Protein AF-A0A7S3YBA0-F1 (afdb_monomer_lite)

Sequence (127 aa):
MADADKKENKLQSPAKEDRCTKTHVMICIDASEHSTRVVEWTAKHLRADKVTMVHVYNYQMVHPSLTDVDRARREHAIQVGKDLLNQLSHKASVAGMKVDELKLLAPDEGAAKVPIFFMLSVSQARI

Foldseek 3Di:
DDDDDPPDPPPPDPPPPPPPPAAEEEAEADLDPVRLVVLLCCLVPPPHQKYKYKYKAQDADPDQDCDVVNVVVVVVVVVSLVVVLVVSCVSNVVSQKAWDDWDWPDDPPNCSRDIIMTMTMIGHPDD

Secondary structure (DSSP, 8-state):
-----------PPP---------EEEEEE-SSHHHHHHHHHHHHH---SEEEEEEEE-----SSS--HHHHHHHHHHHHHHHHHHHHHHHHHHHTTEEEEEEEEEPPPTT-TTSPEEEEEEEEE---

Structure (mmCIF, N/CA/C/O backbone):
data_AF-A0A7S3YBA0-F1
#
_entry.id   AF-A0A7S3YBA0-F1
#
loop_
_atom_site.group_PDB
_atom_site.id
_atom_site.type_symbol
_atom_site.label_atom_id
_atom_site.label_alt_id
_atom_site.label_comp_id
_atom_site.label_asym_id
_atom_site.label_entity_id
_atom_site.label_seq_id
_atom_site.pdbx_PDB_ins_code
_atom_site.Cartn_x
_atom_site.Cartn_y
_atom_site.Cartn_z
_atom_site.occupancy
_atom_site.B_iso_or_equiv
_atom_site.auth_seq_id
_atom_site.auth_comp_id
_atom_site.auth_asym_id
_atom_site.auth_atom_id
_atom_site.pdbx_PDB_model_num
ATOM 1 N N . MET A 1 1 ? -67.120 -24.925 32.783 1.00 39.50 1 MET A N 1
ATOM 2 C CA . MET A 1 1 ? -66.537 -25.793 31.740 1.00 39.50 1 MET A CA 1
ATOM 3 C C . MET A 1 1 ? -66.038 -24.900 30.620 1.00 39.50 1 MET A C 1
ATOM 5 O O . MET A 1 1 ? -66.830 -24.084 30.172 1.00 39.50 1 MET A O 1
ATOM 9 N N . ALA A 1 2 ? -64.761 -25.081 30.260 1.00 44.03 2 ALA A N 1
ATOM 10 C CA . ALA A 1 2 ? -63.997 -24.556 29.120 1.00 44.03 2 ALA A CA 1
ATOM 11 C C . ALA A 1 2 ? -63.959 -23.022 28.947 1.00 44.03 2 ALA A C 1
ATOM 13 O O . ALA A 1 2 ? -64.965 -22.401 28.633 1.00 44.03 2 ALA A O 1
ATOM 14 N N . ASP A 1 3 ? -62.885 -22.324 29.302 1.00 40.94 3 ASP A N 1
ATOM 15 C CA . ASP A 1 3 ? -61.481 -22.368 28.839 1.00 40.94 3 ASP A CA 1
ATOM 16 C C . ASP A 1 3 ? -61.175 -21.254 27.840 1.00 40.94 3 ASP A C 1
ATOM 18 O O . ASP A 1 3 ? -61.929 -20.953 26.918 1.00 40.94 3 ASP A O 1
ATOM 22 N N . ALA A 1 4 ? -60.048 -20.615 28.130 1.00 49.00 4 ALA A N 1
ATOM 23 C CA . ALA A 1 4 ? -59.435 -19.522 27.412 1.00 49.00 4 ALA A CA 1
ATOM 24 C C . ALA A 1 4 ? -59.169 -19.869 25.944 1.00 49.00 4 ALA A C 1
ATOM 26 O O . ALA A 1 4 ? -58.821 -20.999 25.635 1.00 49.00 4 ALA A O 1
ATOM 27 N N . ASP A 1 5 ? -59.155 -18.856 25.073 1.00 49.75 5 ASP A N 1
ATOM 28 C CA . ASP A 1 5 ? -57.966 -18.722 24.233 1.00 49.75 5 ASP A CA 1
ATOM 29 C C . ASP A 1 5 ? -57.743 -17.292 23.738 1.00 49.75 5 ASP A C 1
ATOM 31 O O . ASP A 1 5 ? -58.278 -16.799 22.742 1.00 49.75 5 ASP A O 1
ATOM 35 N N . LYS A 1 6 ? -56.890 -16.621 24.505 1.00 51.12 6 LYS A N 1
ATOM 36 C CA . LYS A 1 6 ? -56.244 -15.356 24.201 1.00 51.12 6 LYS A CA 1
ATOM 37 C C . LYS A 1 6 ? -55.187 -15.663 23.134 1.00 51.12 6 LYS A C 1
ATOM 39 O O . LYS A 1 6 ? -54.058 -16.002 23.470 1.00 51.12 6 LYS A O 1
ATOM 44 N N . LYS A 1 7 ? -55.541 -15.593 21.846 1.00 52.38 7 LYS A N 1
ATOM 45 C CA . LYS A 1 7 ? -54.553 -15.731 20.763 1.00 52.38 7 LYS A CA 1
ATOM 46 C C . LYS A 1 7 ? -53.638 -14.509 20.746 1.00 52.38 7 LYS A C 1
ATOM 48 O O . LYS A 1 7 ? -53.921 -13.500 20.107 1.00 52.38 7 LYS A O 1
ATOM 53 N N . GLU A 1 8 ? -52.539 -14.611 21.489 1.00 47.97 8 GLU A N 1
ATOM 54 C CA . GLU A 1 8 ? -51.373 -13.751 21.350 1.00 47.97 8 GLU A CA 1
ATOM 55 C C . GLU A 1 8 ? -50.893 -13.814 1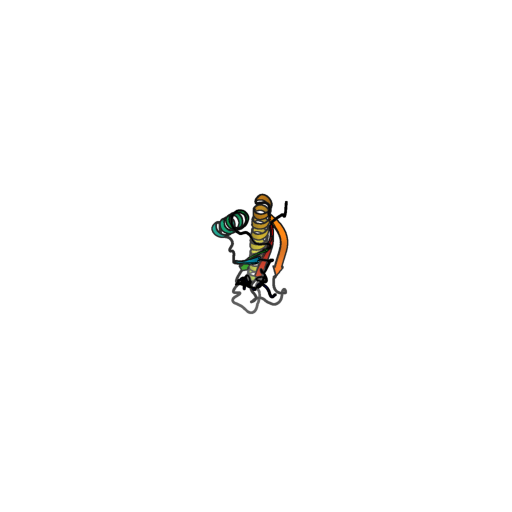9.899 1.00 47.97 8 GLU A C 1
ATOM 57 O O . GLU A 1 8 ? -50.386 -14.835 19.431 1.00 47.97 8 GLU A O 1
ATOM 62 N N . ASN A 1 9 ? -51.048 -12.707 19.178 1.00 44.91 9 ASN A N 1
ATOM 63 C CA . ASN A 1 9 ? -50.386 -12.507 17.902 1.00 44.91 9 ASN A CA 1
ATOM 64 C C . ASN A 1 9 ? -48.893 -12.292 18.189 1.00 44.91 9 ASN A C 1
ATOM 66 O O . ASN A 1 9 ? -48.422 -11.162 18.327 1.00 44.91 9 ASN A O 1
ATOM 70 N N . LYS A 1 10 ? -48.153 -13.391 18.369 1.00 49.16 10 LYS A N 1
ATOM 71 C CA . LYS A 1 10 ? -46.692 -13.369 18.386 1.00 49.16 10 LYS A CA 1
ATOM 72 C C . LYS A 1 10 ? -46.242 -13.038 16.972 1.00 49.16 10 LYS A C 1
ATOM 74 O O . LYS A 1 10 ? -46.079 -13.931 16.146 1.00 49.16 10 LYS A O 1
ATOM 79 N N . LEU A 1 11 ? -46.057 -11.743 16.712 1.00 46.59 11 LEU A N 1
ATOM 80 C CA . LEU A 1 11 ? -45.236 -11.266 15.610 1.00 46.59 11 LEU A CA 1
ATOM 81 C C . LEU A 1 11 ? -43.871 -11.941 15.785 1.00 46.59 11 LEU A C 1
ATOM 83 O O . LEU A 1 11 ? -43.084 -11.575 16.660 1.00 46.59 11 LEU A O 1
ATOM 87 N N . GLN A 1 12 ? -43.653 -13.012 15.025 1.00 47.88 12 GLN A N 1
ATOM 88 C CA . GLN A 1 12 ? -42.372 -13.688 14.948 1.00 47.88 12 GLN A CA 1
ATOM 89 C C . GLN A 1 12 ? -41.346 -12.630 14.557 1.00 47.88 12 GLN A C 1
ATOM 91 O O . GLN A 1 12 ? -41.473 -11.977 13.521 1.00 47.88 12 GLN A O 1
ATOM 96 N N . SER A 1 13 ? -40.370 -12.414 15.437 1.00 54.09 13 SER A N 1
ATOM 97 C CA . SER A 1 13 ? -39.215 -11.572 15.155 1.00 54.09 13 SER A CA 1
ATOM 98 C C . SER A 1 13 ? -38.611 -12.017 13.821 1.00 54.09 13 SER A C 1
ATOM 100 O O . SER A 1 13 ? -38.545 -13.230 13.585 1.00 54.09 13 SER A O 1
ATOM 102 N N . PRO A 1 14 ? -38.199 -11.088 12.940 1.00 44.94 14 PRO A N 1
ATOM 103 C CA . PRO A 1 14 ? -37.629 -11.477 11.665 1.00 44.94 14 PRO A CA 1
ATOM 104 C C . PRO A 1 14 ? -36.432 -12.388 11.930 1.00 44.94 14 PRO A C 1
ATOM 106 O O . PRO A 1 14 ? -35.692 -12.198 12.902 1.00 44.94 14 PRO A O 1
ATOM 109 N N . ALA A 1 15 ? -36.328 -13.424 11.096 1.00 53.69 15 ALA A N 1
ATOM 110 C CA . ALA A 1 15 ? -35.263 -14.410 11.099 1.00 53.69 15 ALA A CA 1
ATOM 111 C C . ALA A 1 15 ? -33.922 -13.742 11.412 1.00 53.69 15 ALA A C 1
ATOM 113 O O . ALA A 1 15 ? -33.642 -12.665 10.886 1.00 53.69 15 ALA A O 1
ATOM 114 N N . LYS A 1 16 ? -33.125 -14.375 12.286 1.00 55.88 16 LYS A N 1
ATOM 115 C CA . LYS A 1 16 ? -31.745 -13.973 12.566 1.00 55.88 16 LYS A CA 1
ATOM 116 C C . LYS A 1 16 ? -31.087 -13.656 11.227 1.00 55.88 16 LYS A C 1
ATOM 118 O O . LYS A 1 16 ? -30.846 -14.570 10.446 1.00 55.88 16 LYS A O 1
ATOM 123 N N . GLU A 1 17 ? -30.859 -12.373 10.957 1.00 50.06 17 GLU A N 1
ATOM 124 C CA . GLU A 1 17 ? -29.952 -11.972 9.898 1.00 50.06 17 GLU A CA 1
ATOM 125 C C . GLU A 1 17 ? -28.664 -12.728 10.195 1.00 50.06 17 GLU A C 1
ATOM 127 O O . GLU A 1 17 ? -28.089 -12.563 11.279 1.00 50.06 17 GLU A O 1
ATOM 132 N N . ASP A 1 18 ? -28.245 -13.592 9.275 1.00 48.41 18 ASP A N 1
ATOM 133 C CA . ASP A 1 18 ? -26.873 -14.066 9.231 1.00 48.41 18 ASP A CA 1
ATOM 134 C C . ASP A 1 18 ? -26.016 -12.818 9.031 1.00 48.41 18 ASP A C 1
ATOM 136 O O . ASP A 1 18 ? -25.688 -12.415 7.915 1.00 48.41 18 ASP A O 1
ATOM 140 N N . ARG A 1 19 ? -25.725 -12.121 10.137 1.00 57.38 19 ARG A N 1
ATOM 141 C CA . ARG A 1 19 ? -24.807 -10.997 10.142 1.00 57.38 19 ARG A CA 1
ATOM 142 C C . ARG A 1 19 ? -23.521 -11.571 9.599 1.00 57.38 19 ARG A C 1
ATOM 144 O O . ARG A 1 19 ? -22.903 -12.422 10.238 1.00 57.38 19 ARG A O 1
ATOM 151 N N . CYS A 1 20 ? -23.120 -11.101 8.426 1.00 54.38 20 CYS A N 1
ATOM 152 C CA . CYS A 1 20 ? -21.758 -11.250 7.965 1.00 54.38 20 CYS A CA 1
ATOM 153 C C . CYS A 1 20 ? -20.873 -10.590 9.034 1.00 54.38 20 CYS A C 1
ATOM 155 O O . CYS A 1 20 ? -20.708 -9.376 9.073 1.00 54.38 20 CYS A O 1
ATOM 157 N N . THR A 1 21 ? -20.408 -11.385 10.000 1.00 60.53 21 THR A N 1
ATOM 158 C CA . THR A 1 21 ? -19.700 -10.910 11.201 1.00 60.53 21 THR A CA 1
ATOM 159 C C . THR A 1 21 ? -18.251 -10.549 10.908 1.00 60.53 21 THR A C 1
ATOM 161 O O . THR A 1 21 ? -17.542 -10.138 11.819 1.00 60.53 21 THR A O 1
ATOM 164 N N . LYS A 1 22 ? -17.807 -10.725 9.659 1.00 68.62 22 LYS A N 1
ATOM 165 C CA . LYS A 1 22 ? -16.453 -10.429 9.210 1.00 68.62 22 LYS A CA 1
ATOM 166 C C . LYS A 1 22 ? -16.507 -9.474 8.031 1.00 68.62 22 LYS A C 1
ATOM 168 O O . LYS A 1 22 ? -16.798 -9.888 6.912 1.00 68.62 22 LYS A O 1
ATOM 173 N N . THR A 1 23 ? -16.219 -8.203 8.285 1.00 79.00 23 THR A N 1
ATOM 174 C CA . THR A 1 23 ? -16.140 -7.191 7.226 1.00 79.00 23 THR A CA 1
ATOM 175 C C . THR A 1 23 ? -14.697 -7.068 6.755 1.00 79.00 23 THR A C 1
ATOM 177 O O . THR A 1 23 ? -13.818 -6.679 7.526 1.00 79.00 23 THR A O 1
ATOM 180 N N . HIS A 1 24 ? -14.451 -7.396 5.486 1.00 82.94 24 HIS A N 1
ATOM 181 C CA . HIS A 1 24 ? -13.156 -7.207 4.831 1.00 82.94 24 HIS A CA 1
ATOM 182 C C . HIS A 1 24 ? -13.274 -6.089 3.796 1.00 82.94 24 HIS A C 1
ATOM 184 O O . HIS A 1 24 ? -14.090 -6.174 2.882 1.00 82.94 24 HIS A O 1
ATOM 190 N N . VAL A 1 25 ? -12.470 -5.037 3.947 1.00 82.62 25 VAL A N 1
ATOM 191 C CA . VAL A 1 25 ? -12.439 -3.892 3.029 1.00 82.62 25 VAL A CA 1
ATOM 192 C C . VAL A 1 25 ? -11.145 -3.877 2.226 1.00 82.62 25 VAL A C 1
ATOM 194 O O . VAL A 1 25 ? -10.064 -4.079 2.776 1.00 82.62 25 VAL A O 1
ATOM 197 N N . MET A 1 26 ? -11.253 -3.621 0.923 1.00 84.75 26 MET A N 1
ATOM 198 C CA . MET A 1 26 ? -10.109 -3.401 0.040 1.00 84.75 26 MET A CA 1
ATOM 199 C C . MET A 1 26 ? -10.024 -1.927 -0.352 1.00 84.75 26 MET A C 1
ATOM 201 O O . MET A 1 26 ? -11.028 -1.335 -0.740 1.00 84.75 26 MET A O 1
ATOM 205 N N . ILE A 1 27 ? -8.830 -1.345 -0.255 1.00 83.12 27 ILE A N 1
ATOM 206 C CA . ILE A 1 27 ? -8.569 0.058 -0.589 1.00 83.12 27 ILE A CA 1
ATOM 207 C C . ILE A 1 27 ? -7.429 0.111 -1.600 1.00 83.12 27 ILE A C 1
ATOM 209 O O . ILE A 1 27 ? -6.315 -0.323 -1.313 1.00 83.12 27 ILE A O 1
ATOM 213 N N . CYS A 1 28 ? -7.697 0.661 -2.779 1.00 83.25 28 CYS A N 1
ATOM 214 C CA . CYS A 1 28 ? -6.647 0.962 -3.741 1.00 83.25 28 CYS A CA 1
ATOM 215 C C . CYS A 1 28 ? -5.938 2.252 -3.322 1.00 83.25 28 CYS A C 1
ATOM 217 O O . CYS A 1 28 ? -6.591 3.262 -3.069 1.00 83.25 28 CYS A O 1
ATOM 219 N N . ILE A 1 29 ? -4.614 2.205 -3.247 1.00 79.75 29 ILE A N 1
ATOM 220 C CA . ILE A 1 29 ? -3.766 3.304 -2.786 1.00 79.75 29 ILE A CA 1
ATOM 221 C C . ILE A 1 29 ? -2.679 3.609 -3.817 1.00 79.75 29 ILE A C 1
ATOM 223 O O . ILE A 1 29 ? -2.277 2.759 -4.613 1.00 79.75 29 ILE A O 1
ATOM 227 N N . ASP A 1 30 ? -2.187 4.836 -3.786 1.00 78.19 30 ASP A N 1
ATOM 228 C CA . ASP A 1 30 ? -1.039 5.323 -4.541 1.00 78.19 30 ASP A CA 1
ATOM 229 C C . ASP A 1 30 ? 0.042 5.887 -3.607 1.00 78.19 30 ASP A C 1
ATOM 231 O O . ASP A 1 30 ? -0.140 5.966 -2.392 1.00 78.19 30 ASP A O 1
ATOM 235 N N . ALA A 1 31 ? 1.187 6.277 -4.168 1.00 69.75 31 ALA A N 1
ATOM 236 C CA . ALA A 1 31 ? 2.285 6.891 -3.421 1.00 69.75 31 ALA A CA 1
ATOM 237 C C . ALA A 1 31 ? 2.038 8.384 -3.110 1.00 69.75 31 ALA A C 1
ATOM 239 O O . ALA A 1 31 ? 2.969 9.187 -3.147 1.00 69.75 31 ALA A O 1
ATOM 240 N N . SER A 1 32 ? 0.788 8.783 -2.853 1.00 73.94 32 SER A N 1
ATOM 241 C CA . SER A 1 32 ? 0.428 10.164 -2.525 1.00 73.94 32 SER A CA 1
ATOM 242 C C . SER A 1 32 ? 0.164 10.355 -1.031 1.00 73.94 32 SER A C 1
ATOM 244 O O . SER A 1 32 ? -0.217 9.433 -0.304 1.00 73.94 32 SER A O 1
ATOM 246 N N . GLU A 1 33 ? 0.290 11.599 -0.566 1.00 74.31 33 GLU A N 1
ATOM 247 C CA . GLU A 1 33 ? -0.077 11.974 0.804 1.00 74.31 33 GLU A CA 1
ATOM 248 C C . GLU A 1 33 ? -1.568 11.702 1.099 1.00 74.31 33 GLU A C 1
ATOM 250 O O . GLU A 1 33 ? -1.948 11.423 2.240 1.00 74.31 33 GLU A O 1
ATOM 255 N N . HIS A 1 34 ? -2.424 11.726 0.070 1.00 78.94 34 HIS A N 1
ATOM 256 C CA . HIS A 1 34 ? -3.849 11.429 0.202 1.00 78.94 34 HIS A CA 1
ATOM 257 C C . HIS A 1 34 ? -4.089 9.978 0.622 1.00 78.94 34 HIS A C 1
ATOM 259 O O . HIS A 1 34 ? -4.881 9.735 1.533 1.00 78.94 34 HIS A O 1
ATOM 265 N N . SER A 1 35 ? -3.359 9.029 0.032 1.00 77.56 35 SER A N 1
ATOM 266 C CA . SER A 1 35 ? -3.448 7.610 0.391 1.00 77.56 35 SER A CA 1
ATOM 267 C C . SER A 1 35 ? -3.046 7.358 1.846 1.00 77.56 35 SER A C 1
ATOM 269 O O . SER A 1 35 ? -3.716 6.604 2.553 1.00 77.56 35 SER A O 1
ATOM 271 N N . THR A 1 36 ? -2.037 8.071 2.354 1.00 73.25 36 THR A N 1
ATOM 272 C CA . THR A 1 36 ? -1.655 8.017 3.776 1.00 73.25 36 THR A CA 1
ATOM 273 C C . THR A 1 36 ? -2.783 8.493 4.695 1.00 73.25 36 THR A C 1
ATOM 275 O O . THR A 1 36 ? -3.065 7.861 5.714 1.00 73.25 36 THR A O 1
ATOM 278 N N . ARG A 1 37 ? -3.487 9.573 4.332 1.00 81.75 37 ARG A N 1
ATOM 279 C CA . ARG A 1 37 ? -4.636 10.067 5.113 1.00 81.75 37 ARG A CA 1
ATOM 280 C C . ARG A 1 37 ? -5.813 9.090 5.093 1.00 81.75 37 ARG A C 1
ATOM 282 O O . ARG A 1 37 ? -6.510 8.971 6.099 1.00 81.75 37 ARG A O 1
ATOM 289 N N . VAL A 1 38 ? -6.018 8.360 3.993 1.00 81.56 38 VAL A N 1
ATOM 290 C CA . VAL A 1 38 ? -7.041 7.303 3.910 1.00 81.56 38 VAL A CA 1
ATOM 291 C C . VAL A 1 38 ? -6.743 6.175 4.897 1.00 81.56 38 VAL A C 1
ATOM 293 O O . VAL A 1 38 ? -7.671 5.695 5.546 1.00 81.56 38 VAL A O 1
ATOM 296 N N . VAL A 1 39 ? -5.476 5.793 5.088 1.00 76.38 39 VAL A N 1
ATOM 297 C CA . VAL A 1 39 ? -5.080 4.799 6.106 1.00 76.38 39 VAL A CA 1
ATOM 298 C C . VAL A 1 39 ? -5.453 5.259 7.510 1.00 76.38 39 VAL A C 1
ATOM 300 O O . VAL A 1 39 ? -6.120 4.532 8.245 1.00 76.38 39 VAL A O 1
ATOM 303 N N . GLU A 1 40 ? -5.080 6.486 7.868 1.00 77.94 40 GLU A N 1
ATOM 304 C CA . GLU A 1 40 ? -5.378 7.049 9.188 1.00 77.94 40 GLU A CA 1
ATOM 305 C C . GLU A 1 40 ? -6.888 7.204 9.418 1.00 77.94 40 GLU A C 1
ATOM 307 O O . GLU A 1 40 ? -7.392 6.914 10.506 1.00 77.94 40 GLU A O 1
ATOM 312 N N . TRP A 1 41 ? -7.627 7.638 8.394 1.00 84.81 41 TRP A N 1
ATOM 313 C CA . TRP A 1 41 ? -9.082 7.732 8.456 1.00 84.81 41 TRP A CA 1
ATOM 314 C C . TRP A 1 41 ? -9.720 6.354 8.638 1.00 84.81 41 TRP A C 1
ATOM 316 O O . TRP A 1 41 ? -10.604 6.203 9.480 1.00 84.81 41 TRP A O 1
ATOM 326 N N . THR A 1 42 ? -9.238 5.356 7.897 1.00 81.94 42 THR A N 1
ATOM 327 C CA . THR A 1 42 ? -9.726 3.976 7.947 1.00 81.94 42 THR A CA 1
ATOM 328 C C . THR A 1 42 ? -9.522 3.378 9.330 1.00 81.94 42 THR A C 1
ATOM 330 O O . THR A 1 42 ? -10.466 2.846 9.905 1.00 81.94 42 THR A O 1
ATOM 333 N N . ALA A 1 43 ? -8.334 3.545 9.910 1.00 74.56 43 ALA A N 1
ATOM 334 C CA . ALA A 1 43 ? -8.042 3.078 11.260 1.00 74.56 43 ALA A CA 1
ATOM 335 C C . ALA A 1 43 ? -9.004 3.666 12.310 1.00 74.56 43 ALA A C 1
ATOM 337 O O . ALA A 1 43 ? -9.424 2.966 13.228 1.00 74.56 43 ALA A O 1
ATOM 338 N N . LYS A 1 44 ? -9.374 4.946 12.163 1.00 77.94 44 LYS A N 1
ATOM 339 C CA . LYS A 1 44 ? -10.206 5.674 13.136 1.00 77.94 44 LYS A CA 1
ATOM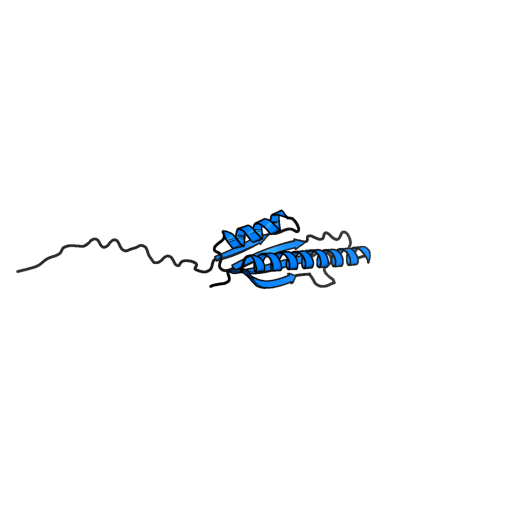 340 C C . LYS A 1 44 ? -11.709 5.455 12.967 1.00 77.94 44 LYS A C 1
ATOM 342 O O . LYS A 1 44 ? -12.427 5.410 13.962 1.00 77.94 44 LYS A O 1
ATOM 347 N N . HIS A 1 45 ? -12.197 5.375 11.731 1.00 81.50 45 HIS A N 1
ATOM 348 C CA . HIS A 1 45 ? -13.634 5.464 11.442 1.00 81.50 45 HIS A CA 1
ATOM 349 C C . HIS A 1 45 ? -14.217 4.175 10.868 1.00 81.50 45 HIS A C 1
ATOM 351 O O . HIS A 1 45 ? -15.410 3.918 11.044 1.00 81.50 45 HIS A O 1
ATOM 357 N N . LEU A 1 46 ? -13.407 3.352 10.197 1.00 79.25 46 LEU A N 1
ATOM 358 C CA . LEU A 1 46 ? -13.891 2.125 9.584 1.00 79.25 46 LEU A CA 1
ATOM 359 C C . LEU A 1 46 ? -13.828 0.975 10.590 1.00 79.25 46 LEU A C 1
ATOM 361 O O . LEU A 1 46 ? -12.752 0.525 10.975 1.00 79.25 46 LEU A O 1
ATOM 365 N N . ARG A 1 47 ? -14.992 0.448 10.974 1.00 75.81 47 ARG A N 1
ATOM 366 C CA . ARG A 1 47 ? -15.096 -0.794 11.751 1.00 75.81 47 ARG A CA 1
ATOM 367 C C . ARG A 1 47 ? -15.068 -1.993 10.806 1.00 75.81 47 ARG A C 1
ATOM 369 O O . ARG A 1 47 ? -16.114 -2.530 10.455 1.00 75.81 47 ARG A O 1
ATOM 376 N N . ALA A 1 48 ? -13.872 -2.368 10.364 1.00 74.94 48 ALA A N 1
ATOM 377 C CA . ALA A 1 48 ? -13.635 -3.570 9.570 1.00 74.94 48 ALA A CA 1
ATOM 378 C C . ALA A 1 48 ? -12.734 -4.539 10.342 1.00 74.94 48 ALA A C 1
ATOM 380 O O . ALA A 1 48 ? -11.778 -4.116 10.991 1.00 74.94 48 ALA A O 1
ATOM 381 N N . ASP A 1 49 ? -13.015 -5.838 10.247 1.00 80.88 49 ASP A N 1
ATOM 382 C CA . ASP A 1 49 ? -12.156 -6.875 10.828 1.00 80.88 49 ASP A CA 1
ATOM 383 C C . ASP A 1 49 ? -10.803 -6.928 10.122 1.00 80.88 49 ASP A C 1
ATOM 385 O O . ASP A 1 49 ? -9.772 -7.170 10.750 1.00 80.88 49 ASP A O 1
ATOM 389 N N . LYS A 1 50 ? -10.814 -6.692 8.807 1.00 82.81 50 LYS A N 1
ATOM 390 C CA . LYS A 1 50 ? -9.629 -6.715 7.957 1.00 82.81 50 LYS A CA 1
ATOM 391 C C . LYS A 1 50 ? -9.706 -5.608 6.915 1.00 82.81 50 LYS A C 1
ATOM 393 O O . LYS A 1 50 ? -10.742 -5.412 6.279 1.00 82.81 50 LYS A O 1
ATOM 398 N N . VAL A 1 51 ? -8.592 -4.926 6.697 1.00 83.19 51 VAL A N 1
ATOM 399 C CA . VAL A 1 51 ? -8.411 -3.960 5.616 1.00 83.19 51 VAL A CA 1
ATOM 400 C C . VAL A 1 51 ? -7.204 -4.386 4.796 1.00 83.19 51 VAL A C 1
ATOM 402 O O . VAL A 1 51 ? -6.125 -4.614 5.332 1.00 83.19 51 VAL A O 1
ATOM 405 N N . THR A 1 52 ? -7.376 -4.489 3.485 1.00 84.69 52 THR A N 1
ATOM 406 C CA . THR A 1 52 ? -6.285 -4.757 2.550 1.00 84.69 52 THR A CA 1
ATOM 407 C C . THR A 1 52 ? -6.086 -3.553 1.652 1.00 84.69 52 THR A C 1
ATOM 409 O O . THR A 1 52 ? -6.961 -3.182 0.877 1.00 84.69 52 THR A O 1
ATOM 412 N N . MET A 1 53 ? -4.919 -2.943 1.759 1.00 82.88 53 MET A N 1
ATOM 413 C CA . MET A 1 53 ? -4.482 -1.844 0.920 1.00 82.88 53 MET A CA 1
ATOM 414 C C . MET A 1 53 ? -3.671 -2.403 -0.242 1.00 82.88 53 MET A C 1
ATOM 416 O O . MET A 1 53 ? -2.766 -3.214 -0.036 1.00 82.88 53 MET A O 1
ATOM 420 N N . VAL A 1 54 ? -4.006 -1.985 -1.457 1.00 82.62 54 VAL A N 1
ATOM 421 C CA . VAL A 1 54 ? -3.373 -2.457 -2.689 1.00 82.62 54 VAL A CA 1
ATOM 422 C C . VAL A 1 54 ? -2.855 -1.259 -3.465 1.00 82.62 54 VAL A C 1
ATOM 424 O O . VAL A 1 54 ? -3.633 -0.403 -3.876 1.00 82.62 54 VAL A O 1
ATOM 427 N N . HIS A 1 55 ? -1.548 -1.208 -3.693 1.00 79.88 55 HIS A N 1
ATOM 428 C CA . HIS A 1 55 ? -0.937 -0.292 -4.645 1.00 79.88 55 HIS A CA 1
ATOM 429 C C . HIS A 1 55 ? -0.531 -1.058 -5.903 1.00 79.88 55 HIS A C 1
ATOM 431 O O . HIS A 1 55 ? 0.144 -2.085 -5.827 1.00 79.88 55 HIS A O 1
ATOM 437 N N . VAL A 1 56 ? -0.949 -0.558 -7.066 1.00 75.12 56 VAL A N 1
ATOM 438 C CA . VAL A 1 56 ? -0.588 -1.126 -8.368 1.00 75.12 56 VAL A CA 1
ATOM 439 C C . VAL A 1 56 ? 0.361 -0.169 -9.057 1.00 75.12 56 VAL A C 1
ATOM 441 O O . VAL A 1 56 ? -0.022 0.946 -9.412 1.00 75.12 56 VAL A O 1
ATOM 444 N N . TYR A 1 57 ? 1.586 -0.621 -9.287 1.00 70.25 57 TYR A N 1
ATOM 445 C CA . TYR A 1 57 ? 2.536 0.113 -10.096 1.00 70.25 57 TYR A CA 1
ATOM 446 C C . TYR A 1 57 ? 2.467 -0.409 -11.529 1.00 70.25 57 TYR A C 1
ATOM 448 O O . TYR A 1 57 ? 2.933 -1.510 -11.842 1.00 70.25 57 TYR A O 1
ATOM 456 N N . ASN A 1 58 ? 1.826 0.371 -12.400 1.00 65.62 58 ASN A N 1
ATOM 457 C CA . ASN A 1 58 ? 1.696 0.018 -13.804 1.00 65.62 58 ASN A CA 1
ATOM 458 C C . ASN A 1 58 ? 2.954 0.458 -14.555 1.00 65.62 58 ASN A C 1
ATOM 460 O O . ASN A 1 58 ? 3.136 1.635 -14.861 1.00 65.62 58 ASN A O 1
ATOM 464 N N . TYR A 1 59 ? 3.836 -0.498 -14.822 1.00 60.56 59 TYR A N 1
ATOM 465 C CA . TYR A 1 59 ? 5.056 -0.259 -15.573 1.00 60.56 59 TYR A CA 1
ATOM 466 C C . TYR A 1 59 ? 4.830 -0.681 -17.028 1.00 60.56 59 TYR A C 1
ATOM 468 O O . TYR A 1 59 ? 4.908 -1.861 -17.365 1.00 60.56 59 TYR A O 1
ATOM 476 N N . GLN A 1 60 ? 4.511 0.273 -17.907 1.00 54.78 60 GLN A N 1
ATOM 477 C CA . GLN A 1 60 ? 4.505 0.012 -19.347 1.00 54.78 60 GLN A CA 1
ATOM 478 C C . GLN A 1 60 ? 5.950 0.000 -19.857 1.00 54.78 60 GLN A C 1
ATOM 480 O O . GLN A 1 60 ? 6.495 1.038 -20.227 1.00 54.78 60 GLN A O 1
ATOM 485 N N . MET A 1 61 ? 6.582 -1.176 -19.889 1.00 53.41 61 MET A N 1
ATOM 486 C CA . MET A 1 61 ? 7.819 -1.340 -20.654 1.00 53.41 61 MET A CA 1
ATOM 487 C C . MET A 1 61 ? 7.515 -1.373 -22.142 1.00 53.41 61 MET A C 1
ATOM 489 O O . MET A 1 61 ? 6.873 -2.293 -22.653 1.00 53.41 61 MET A O 1
ATOM 493 N N . VAL A 1 62 ? 8.025 -0.373 -22.846 1.00 49.41 62 VAL A N 1
ATOM 494 C CA . VAL A 1 62 ? 7.954 -0.268 -24.300 1.00 49.41 62 VAL A CA 1
ATOM 495 C C . VAL A 1 62 ? 9.224 -0.878 -24.910 1.00 49.41 62 VAL A C 1
ATOM 497 O O . VAL A 1 62 ? 10.014 -0.142 -25.472 1.00 49.41 62 VAL A O 1
ATOM 500 N N . HIS A 1 63 ? 9.462 -2.195 -24.776 1.00 47.25 63 HIS A N 1
ATOM 501 C CA . HIS A 1 63 ? 10.200 -3.027 -25.760 1.00 47.25 63 HIS A CA 1
ATOM 502 C C . HIS A 1 63 ? 10.370 -4.500 -25.304 1.00 47.25 63 HIS A C 1
ATOM 504 O O . HIS A 1 63 ? 10.329 -4.772 -24.107 1.00 47.25 63 HIS A O 1
ATOM 510 N N . PRO A 1 64 ? 10.589 -5.473 -26.221 1.00 52.38 64 PRO A N 1
ATOM 511 C CA . PRO A 1 64 ? 10.814 -6.892 -25.896 1.00 52.38 64 PRO A CA 1
ATOM 512 C C . PRO A 1 64 ? 12.166 -7.193 -25.228 1.00 52.38 64 PRO A C 1
ATOM 514 O O . PRO A 1 64 ? 12.377 -8.303 -24.749 1.00 52.38 64 PRO A O 1
ATOM 517 N N . SER A 1 65 ? 13.083 -6.229 -25.207 1.00 57.38 65 SER A N 1
ATOM 518 C CA . SER A 1 65 ? 14.382 -6.321 -24.548 1.00 57.38 65 SER A CA 1
ATOM 519 C C . SER A 1 65 ? 14.390 -5.354 -23.372 1.00 57.38 65 SER A C 1
ATOM 521 O O . SER A 1 65 ? 14.409 -4.144 -23.585 1.00 57.38 65 SER A O 1
ATOM 523 N N . LEU A 1 66 ? 14.373 -5.889 -22.151 1.00 58.62 66 LEU A N 1
ATOM 524 C CA . LEU A 1 66 ? 14.718 -5.151 -20.938 1.00 58.62 66 LEU A CA 1
ATOM 525 C C . LEU A 1 66 ? 16.144 -4.617 -21.117 1.00 58.62 66 LEU A C 1
ATOM 527 O O . LEU A 1 66 ? 17.109 -5.361 -20.942 1.00 58.62 66 LEU A O 1
ATOM 531 N N . THR A 1 67 ? 16.284 -3.359 -21.530 1.00 67.06 67 THR A N 1
ATOM 532 C CA . THR A 1 67 ? 17.594 -2.704 -21.512 1.00 67.06 67 THR A CA 1
ATOM 533 C C . THR A 1 67 ? 18.036 -2.549 -20.055 1.00 67.06 67 THR A C 1
ATOM 535 O O . THR A 1 67 ? 17.204 -2.582 -19.143 1.00 67.06 67 THR A O 1
ATOM 538 N N . ASP A 1 68 ? 19.329 -2.354 -19.791 1.00 72.19 68 ASP A N 1
ATOM 539 C CA . ASP A 1 68 ? 19.806 -2.120 -18.417 1.00 72.19 68 ASP A CA 1
ATOM 540 C C . ASP A 1 68 ? 19.098 -0.923 -17.753 1.00 72.19 68 ASP A C 1
ATOM 542 O O . ASP A 1 68 ? 18.861 -0.917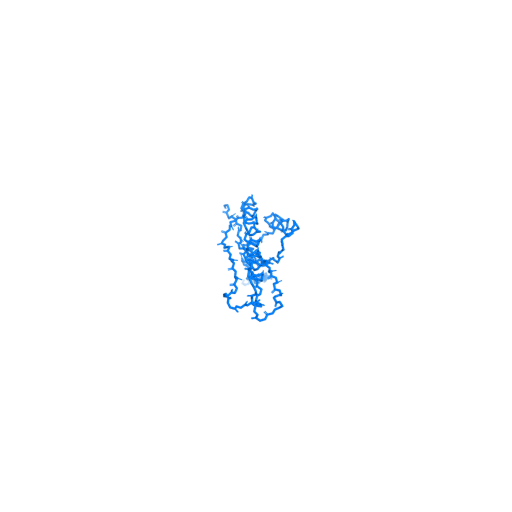 -16.546 1.00 72.19 68 ASP A O 1
ATOM 546 N N . VAL A 1 69 ? 18.655 0.050 -18.559 1.00 70.38 69 VAL A N 1
ATOM 547 C CA . VAL A 1 69 ? 17.833 1.187 -18.122 1.00 70.38 69 VAL A CA 1
ATOM 548 C C . VAL A 1 69 ? 16.452 0.735 -17.645 1.00 70.38 69 VAL A C 1
ATOM 550 O O . VAL A 1 69 ? 15.968 1.206 -16.615 1.00 70.38 69 VAL A O 1
ATOM 553 N N . ASP A 1 70 ? 15.810 -0.189 -18.357 1.00 70.88 70 ASP A N 1
ATOM 554 C CA . ASP A 1 70 ? 14.498 -0.712 -17.976 1.00 70.88 70 ASP A CA 1
ATOM 555 C C . ASP A 1 70 ? 14.576 -1.607 -16.734 1.00 70.88 70 ASP A C 1
ATOM 557 O O . ASP A 1 70 ? 13.674 -1.571 -15.892 1.00 70.88 70 ASP A O 1
ATOM 561 N N . ARG A 1 71 ? 15.682 -2.350 -16.574 1.00 72.69 71 ARG A N 1
ATOM 562 C CA . ARG A 1 71 ? 15.986 -3.106 -15.351 1.00 72.69 71 ARG A CA 1
ATOM 563 C C . ARG A 1 71 ? 16.146 -2.168 -14.155 1.00 72.69 71 ARG A C 1
ATOM 565 O O . ARG A 1 71 ? 15.452 -2.346 -13.157 1.00 72.69 71 ARG A O 1
ATOM 572 N N . ALA A 1 72 ? 16.975 -1.131 -14.285 1.00 76.88 72 ALA A N 1
ATOM 573 C CA . ALA A 1 72 ? 17.200 -0.149 -13.226 1.00 76.88 72 ALA A CA 1
ATOM 574 C C . ALA A 1 72 ? 15.906 0.585 -12.830 1.00 76.88 72 ALA A C 1
ATOM 576 O O . ALA A 1 72 ? 15.634 0.803 -11.651 1.00 76.88 72 ALA A O 1
ATOM 577 N N . ARG A 1 73 ? 15.054 0.926 -13.804 1.00 74.25 73 ARG A N 1
ATOM 578 C CA . ARG A 1 73 ? 13.740 1.533 -13.543 1.00 74.25 73 ARG A CA 1
ATOM 579 C C . ARG A 1 73 ? 12.775 0.579 -12.836 1.00 74.25 73 ARG A C 1
ATOM 581 O O . ARG A 1 73 ? 12.073 1.013 -11.925 1.00 74.25 73 ARG A O 1
ATOM 588 N N . ARG A 1 74 ? 12.750 -0.709 -13.205 1.00 74.69 74 ARG A N 1
ATOM 589 C CA . ARG A 1 74 ? 11.964 -1.736 -12.497 1.00 74.69 74 ARG A CA 1
ATOM 590 C C . ARG A 1 74 ? 12.427 -1.876 -11.048 1.00 74.69 74 ARG A C 1
ATOM 592 O O . ARG A 1 74 ? 11.596 -1.890 -10.146 1.00 74.69 74 ARG A O 1
ATOM 599 N N . GLU A 1 75 ? 13.732 -1.960 -10.821 1.00 79.00 75 GLU A N 1
ATOM 600 C CA . GLU A 1 75 ? 14.315 -2.026 -9.476 1.00 79.00 75 GLU A CA 1
ATOM 601 C C . GLU A 1 75 ? 13.977 -0.779 -8.654 1.00 79.00 75 GLU A C 1
ATOM 603 O O . GLU A 1 75 ? 13.561 -0.895 -7.501 1.00 79.00 75 GLU A O 1
ATOM 608 N N . HIS A 1 76 ? 14.052 0.404 -9.267 1.00 79.62 76 HIS A N 1
ATOM 609 C CA . HIS A 1 76 ? 13.645 1.651 -8.632 1.00 79.62 76 HIS A CA 1
ATOM 610 C C . HIS A 1 76 ? 12.159 1.644 -8.244 1.00 79.62 76 HIS A C 1
ATOM 612 O O . HIS A 1 76 ? 11.824 1.976 -7.110 1.00 79.62 76 HIS A O 1
ATOM 618 N N . ALA A 1 77 ? 11.264 1.198 -9.131 1.00 75.94 77 ALA A N 1
ATOM 619 C CA . ALA A 1 77 ? 9.837 1.071 -8.830 1.00 75.94 77 ALA A CA 1
ATOM 620 C C . ALA A 1 77 ? 9.563 0.080 -7.685 1.00 75.94 77 ALA A C 1
ATOM 622 O O . ALA A 1 77 ? 8.745 0.354 -6.804 1.00 75.94 77 ALA A O 1
ATOM 623 N N . ILE A 1 78 ? 10.279 -1.052 -7.662 1.00 78.94 78 ILE A N 1
ATOM 624 C CA . ILE A 1 78 ? 10.232 -2.017 -6.555 1.00 78.94 78 ILE A CA 1
ATOM 625 C C . ILE A 1 78 ? 10.646 -1.345 -5.244 1.00 78.94 78 ILE A C 1
ATOM 627 O O . ILE A 1 78 ? 9.976 -1.536 -4.228 1.00 78.94 78 ILE A O 1
ATOM 631 N N . GLN A 1 79 ? 11.726 -0.564 -5.259 1.00 82.44 79 GLN A N 1
ATOM 632 C CA . GLN A 1 79 ? 12.212 0.126 -4.070 1.00 82.44 79 GLN A CA 1
ATOM 633 C C . GLN A 1 79 ? 11.206 1.169 -3.567 1.00 82.44 79 GLN A C 1
ATOM 635 O O . GLN A 1 79 ? 10.841 1.137 -2.395 1.00 82.44 79 GLN A O 1
ATOM 640 N N . VAL A 1 80 ? 10.673 2.012 -4.455 1.00 80.19 80 VAL A N 1
ATOM 641 C CA . VAL A 1 80 ? 9.658 3.023 -4.110 1.00 80.19 80 VAL A CA 1
ATOM 642 C C . VAL A 1 80 ? 8.422 2.382 -3.478 1.00 80.19 80 VAL A C 1
ATOM 644 O O . VAL A 1 80 ? 7.936 2.850 -2.449 1.00 80.19 80 VAL A O 1
ATOM 647 N N . GLY A 1 81 ? 7.913 1.287 -4.048 1.00 78.00 81 GLY A N 1
ATOM 648 C CA . GLY A 1 81 ? 6.741 0.627 -3.479 1.00 78.00 81 GLY A CA 1
ATOM 649 C C . GLY A 1 81 ? 7.026 -0.101 -2.158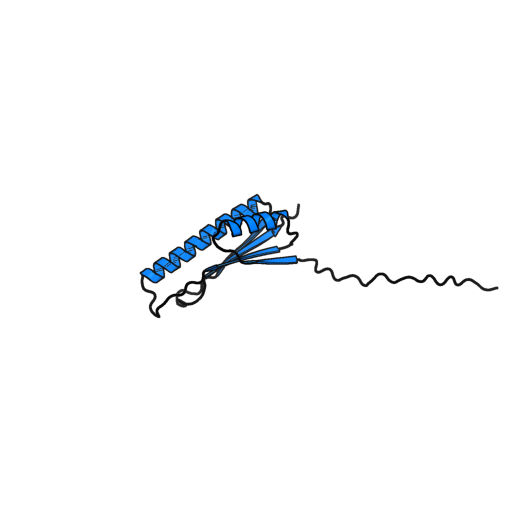 1.00 78.00 81 GLY A C 1
ATOM 650 O O . GLY A 1 81 ? 6.151 -0.140 -1.293 1.00 78.00 81 GLY A O 1
ATOM 651 N N . LYS A 1 82 ? 8.248 -0.613 -1.938 1.00 81.00 82 LYS A N 1
ATOM 652 C CA . LYS A 1 82 ? 8.673 -1.121 -0.618 1.00 81.00 82 LYS A CA 1
ATOM 653 C C . LYS A 1 82 ? 8.696 -0.007 0.427 1.00 81.00 82 LYS A C 1
ATOM 655 O O . LYS A 1 82 ? 8.180 -0.201 1.527 1.00 81.00 82 LYS A O 1
ATOM 660 N N . ASP A 1 83 ? 9.250 1.152 0.081 1.00 83.81 83 ASP A N 1
ATOM 661 C CA . ASP A 1 83 ? 9.315 2.300 0.986 1.00 83.81 83 ASP A CA 1
ATOM 662 C C . ASP A 1 83 ? 7.908 2.796 1.345 1.00 83.81 83 ASP A C 1
ATOM 664 O O . ASP A 1 83 ? 7.621 3.034 2.520 1.00 83.81 83 ASP A O 1
ATOM 668 N N . LEU A 1 84 ? 6.995 2.847 0.368 1.00 79.38 84 LEU A N 1
ATOM 669 C CA . LEU A 1 84 ? 5.581 3.147 0.604 1.00 79.38 84 LEU A CA 1
ATOM 670 C C . LEU A 1 84 ? 4.935 2.133 1.560 1.00 79.38 84 LEU A C 1
ATOM 672 O O . LEU A 1 84 ? 4.313 2.531 2.544 1.00 79.38 84 LEU A O 1
ATOM 676 N N . LEU A 1 85 ? 5.094 0.828 1.313 1.00 81.06 85 LEU A N 1
ATOM 677 C CA . LEU A 1 85 ? 4.534 -0.210 2.186 1.00 81.06 85 LEU A CA 1
ATOM 678 C C . LEU A 1 85 ? 5.049 -0.088 3.625 1.00 81.06 85 LEU A C 1
ATOM 680 O O . LEU A 1 85 ? 4.265 -0.227 4.563 1.00 81.06 85 LEU A O 1
ATOM 684 N N . ASN A 1 86 ? 6.335 0.213 3.807 1.00 84.25 86 ASN A N 1
ATOM 685 C CA . ASN A 1 86 ? 6.925 0.423 5.128 1.00 84.25 86 ASN A CA 1
ATOM 686 C C . ASN A 1 86 ? 6.331 1.651 5.833 1.00 84.25 86 ASN A C 1
ATOM 688 O O . ASN A 1 86 ? 5.987 1.572 7.013 1.00 84.25 86 ASN A O 1
ATOM 692 N N . GLN A 1 87 ? 6.152 2.766 5.118 1.00 84.62 87 GLN A N 1
ATOM 693 C CA . GLN A 1 87 ? 5.523 3.970 5.671 1.00 84.62 87 GLN A CA 1
ATOM 694 C C . GLN A 1 87 ? 4.073 3.713 6.097 1.00 84.62 87 GLN A C 1
ATOM 696 O O . GLN A 1 87 ? 3.676 4.086 7.203 1.00 84.62 87 GLN A O 1
ATOM 701 N N . LEU A 1 88 ? 3.289 3.042 5.251 1.00 82.50 88 LEU A N 1
ATOM 702 C CA . LEU A 1 88 ? 1.890 2.726 5.541 1.00 82.50 88 LEU A CA 1
ATOM 703 C C . LEU A 1 88 ? 1.753 1.702 6.671 1.00 82.50 88 LEU A C 1
ATOM 705 O O . LEU A 1 88 ? 0.901 1.866 7.538 1.00 82.50 88 LEU A O 1
ATOM 709 N N . SER A 1 89 ? 2.628 0.697 6.708 1.00 85.06 89 SER A N 1
ATOM 710 C CA . SER A 1 89 ? 2.734 -0.281 7.797 1.00 85.06 89 SER A CA 1
ATOM 711 C C . SER A 1 89 ? 3.016 0.398 9.141 1.00 85.06 89 SER A C 1
ATOM 713 O O . SER A 1 89 ? 2.314 0.163 10.131 1.00 85.06 89 SER A O 1
ATOM 715 N N . HIS A 1 90 ? 3.984 1.319 9.169 1.00 87.94 90 HIS A N 1
ATOM 716 C CA . HIS A 1 90 ? 4.288 2.117 10.353 1.00 87.94 90 HIS A CA 1
ATOM 717 C C . HIS A 1 90 ? 3.089 2.980 10.777 1.00 87.94 90 HIS A C 1
ATOM 719 O O . HIS A 1 90 ? 2.710 2.987 11.946 1.00 87.94 90 HIS A O 1
ATOM 725 N N . LYS A 1 91 ? 2.443 3.673 9.831 1.00 84.56 91 LYS A N 1
ATOM 726 C CA . LYS A 1 91 ? 1.259 4.507 10.095 1.00 84.56 91 LYS A CA 1
ATOM 727 C C . LYS A 1 91 ? 0.076 3.705 10.633 1.00 84.56 91 LYS A C 1
ATOM 729 O O . LYS A 1 91 ? -0.545 4.131 11.603 1.00 84.56 91 LYS A O 1
ATOM 734 N N . ALA A 1 92 ? -0.205 2.546 10.046 1.00 81.75 92 ALA A N 1
ATOM 735 C CA . ALA A 1 92 ? -1.232 1.631 10.525 1.00 81.75 92 ALA A CA 1
ATOM 736 C C . ALA A 1 92 ? -0.931 1.159 11.957 1.00 81.75 92 ALA A C 1
ATOM 738 O O . ALA A 1 92 ? -1.816 1.193 12.810 1.00 81.75 92 ALA A O 1
ATOM 739 N N . SER A 1 93 ? 0.330 0.818 12.243 1.00 85.12 93 SER A N 1
ATOM 740 C CA . SER A 1 93 ? 0.767 0.395 13.581 1.00 85.12 93 SER A CA 1
ATOM 741 C C . SER A 1 93 ? 0.599 1.501 14.626 1.00 85.12 93 SER A C 1
ATOM 743 O O . SER A 1 93 ? 0.036 1.263 15.692 1.00 85.12 93 SER A O 1
ATOM 745 N N . VAL A 1 94 ? 1.009 2.736 14.309 1.00 86.12 94 VAL A N 1
ATOM 746 C CA . VAL A 1 94 ? 0.802 3.914 15.176 1.00 86.12 94 VAL A CA 1
ATOM 747 C C . VAL A 1 94 ? -0.688 4.187 15.406 1.00 86.12 94 VAL A C 1
ATOM 749 O O . VAL A 1 94 ? -1.076 4.641 16.480 1.00 86.12 94 VAL A O 1
ATOM 752 N N . ALA A 1 95 ? -1.535 3.878 14.424 1.00 81.06 95 ALA A N 1
ATOM 753 C CA . ALA A 1 95 ? -2.984 3.989 14.540 1.00 81.06 95 ALA A CA 1
ATOM 754 C C . ALA A 1 95 ? -3.647 2.808 15.284 1.00 81.06 95 ALA A C 1
ATOM 756 O O . ALA A 1 95 ? -4.873 2.746 15.342 1.00 81.06 95 ALA A O 1
ATOM 757 N N . GLY A 1 96 ? -2.867 1.881 15.857 1.00 80.25 96 GLY A N 1
ATOM 758 C CA . GLY A 1 96 ? -3.375 0.744 16.630 1.00 80.25 96 GLY A CA 1
ATOM 759 C C . GLY A 1 96 ? -3.866 -0.432 15.782 1.00 80.25 96 GLY A C 1
ATOM 760 O O . GLY A 1 96 ? -4.558 -1.315 16.289 1.00 80.25 96 GLY A O 1
ATOM 761 N N . MET A 1 97 ? -3.530 -0.466 14.492 1.00 83.56 97 MET A N 1
ATOM 762 C CA . MET A 1 97 ? -3.812 -1.612 13.631 1.00 83.56 97 MET A CA 1
ATOM 763 C C . MET A 1 97 ? -2.649 -2.604 13.666 1.00 83.56 97 MET A C 1
ATOM 765 O O . MET A 1 97 ? -1.480 -2.223 13.683 1.00 83.56 97 MET A O 1
ATOM 769 N N . LYS A 1 98 ? -2.963 -3.895 13.627 1.00 85.94 98 LYS A N 1
ATOM 770 C CA . LYS A 1 98 ? -1.981 -4.962 13.466 1.00 85.94 98 LYS A CA 1
ATOM 771 C C . LYS A 1 98 ? -1.714 -5.184 11.981 1.00 85.94 98 LYS A C 1
ATOM 773 O O . LYS A 1 98 ? -2.648 -5.341 11.205 1.00 85.94 98 LYS A O 1
ATOM 778 N N . VAL A 1 99 ? -0.445 -5.245 11.593 1.00 84.06 99 VAL A N 1
ATOM 779 C CA . VAL A 1 99 ? -0.040 -5.641 10.238 1.00 84.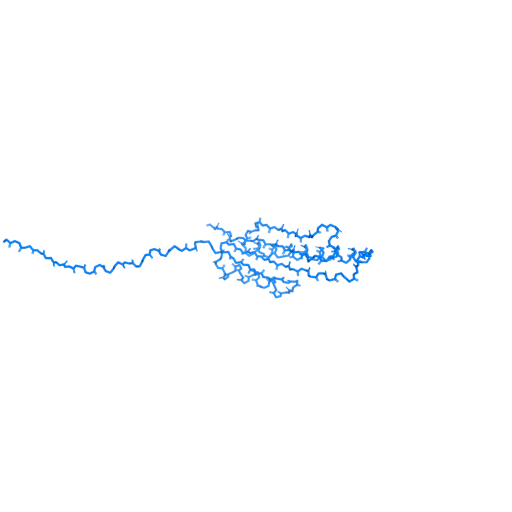06 99 VAL A CA 1
ATOM 780 C C . VAL A 1 99 ? -0.074 -7.164 10.140 1.00 84.06 99 VAL A C 1
ATOM 782 O O . VAL A 1 99 ? 0.647 -7.850 10.863 1.00 84.06 99 VAL A O 1
ATOM 785 N N . ASP A 1 100 ? -0.931 -7.691 9.268 1.00 83.06 100 ASP A N 1
ATOM 786 C CA . ASP A 1 100 ? -1.088 -9.134 9.057 1.00 83.06 100 ASP A CA 1
ATOM 787 C C . ASP A 1 100 ? -0.163 -9.643 7.952 1.00 83.06 100 ASP A C 1
ATOM 789 O O . ASP A 1 100 ? 0.373 -10.745 8.034 1.00 83.06 100 ASP A O 1
ATOM 793 N N . GLU A 1 101 ? -0.012 -8.855 6.888 1.00 82.75 101 GLU A N 1
ATOM 794 C CA . GLU A 1 101 ? 0.681 -9.283 5.679 1.00 82.75 101 GLU A CA 1
ATOM 795 C C . GLU A 1 101 ? 1.227 -8.084 4.909 1.00 82.75 101 GLU A C 1
ATOM 797 O O . GLU A 1 101 ? 0.530 -7.091 4.710 1.00 82.75 101 GLU A O 1
ATOM 802 N N . LEU A 1 102 ? 2.462 -8.208 4.431 1.00 80.44 102 LEU A N 1
ATOM 803 C CA . LEU A 1 102 ? 3.098 -7.261 3.526 1.00 80.44 102 LEU A CA 1
ATOM 804 C C . LEU A 1 102 ? 3.685 -8.066 2.369 1.00 80.44 102 LEU A C 1
ATOM 806 O O . LEU A 1 102 ? 4.598 -8.869 2.562 1.00 80.44 102 LEU A O 1
ATOM 810 N N . LYS A 1 103 ? 3.116 -7.903 1.174 1.00 79.44 103 LYS A N 1
ATOM 811 C CA . LYS A 1 103 ? 3.475 -8.686 -0.011 1.00 79.44 103 LYS A CA 1
ATOM 812 C C . LYS A 1 103 ? 3.808 -7.787 -1.187 1.00 79.44 103 LYS A C 1
ATOM 814 O O . LYS A 1 103 ? 3.012 -6.945 -1.593 1.00 79.44 103 LYS A O 1
ATOM 819 N N . LEU A 1 104 ? 4.973 -8.044 -1.766 1.00 75.06 104 LEU A N 1
ATOM 820 C CA . LEU A 1 104 ? 5.326 -7.621 -3.109 1.00 75.06 104 LEU A CA 1
ATOM 821 C C . LEU A 1 104 ? 4.993 -8.769 -4.059 1.00 75.06 104 LEU A C 1
ATOM 823 O O . LEU A 1 104 ? 5.639 -9.812 -4.016 1.00 75.06 104 LEU A O 1
ATOM 827 N N . LEU A 1 105 ? 3.995 -8.579 -4.912 1.00 73.94 105 LEU A N 1
ATOM 828 C CA . LEU A 1 105 ? 3.719 -9.477 -6.026 1.00 73.94 105 LEU A CA 1
ATOM 829 C C . LEU A 1 105 ? 4.344 -8.838 -7.264 1.00 73.94 105 LEU A C 1
ATOM 831 O O . LEU A 1 105 ? 3.694 -8.123 -8.028 1.00 73.94 105 LEU A O 1
ATOM 835 N N . ALA A 1 106 ? 5.653 -9.042 -7.395 1.00 66.31 106 ALA A N 1
ATOM 836 C CA . ALA A 1 106 ? 6.359 -8.747 -8.625 1.00 66.31 106 ALA A CA 1
ATOM 837 C C . ALA A 1 106 ? 6.326 -10.003 -9.512 1.00 66.31 106 ALA A C 1
ATOM 839 O O . ALA A 1 106 ? 6.558 -11.102 -9.009 1.00 66.31 106 ALA A O 1
ATOM 840 N N . PRO A 1 107 ? 6.038 -9.862 -10.809 1.00 62.03 107 PRO A N 1
ATOM 841 C CA . PRO A 1 107 ? 6.128 -10.968 -11.754 1.00 62.03 107 PRO A CA 1
ATOM 842 C C . PRO A 1 107 ? 7.584 -11.438 -11.900 1.00 62.03 107 PRO A C 1
ATOM 844 O O . PRO A 1 107 ? 8.510 -10.630 -11.733 1.00 62.03 107 PRO A O 1
ATOM 847 N N . ASP A 1 108 ? 7.770 -12.720 -12.232 1.00 60.06 108 ASP A N 1
ATOM 848 C CA . ASP A 1 108 ? 9.082 -13.336 -12.474 1.00 60.06 108 ASP A CA 1
ATOM 849 C C . ASP A 1 108 ? 9.933 -12.501 -13.441 1.00 60.06 108 ASP A C 1
ATOM 851 O O . ASP A 1 108 ? 9.407 -11.800 -14.312 1.00 60.06 108 ASP A O 1
ATOM 855 N N . GLU A 1 109 ? 11.260 -12.586 -13.308 1.00 55.03 109 GLU A N 1
ATOM 856 C CA . GLU A 1 109 ? 12.242 -11.736 -14.009 1.00 55.03 109 GLU A CA 1
ATOM 857 C C . GLU A 1 109 ? 12.122 -11.722 -15.551 1.00 55.03 109 GLU A C 1
ATOM 859 O O . GLU A 1 109 ? 12.700 -10.850 -16.195 1.00 55.03 109 GLU A O 1
ATOM 864 N N . GLY A 1 110 ? 11.331 -12.615 -16.155 1.00 54.19 110 GLY A N 1
ATOM 865 C CA . GLY A 1 110 ? 11.054 -12.648 -17.597 1.00 54.19 110 GLY A CA 1
ATOM 866 C C . GLY A 1 110 ? 9.794 -11.903 -18.065 1.00 54.19 110 GLY A C 1
ATOM 867 O O . GLY A 1 110 ? 9.628 -11.674 -19.263 1.00 54.19 110 GLY A O 1
ATOM 868 N N . ALA A 1 111 ? 8.889 -11.503 -17.170 1.00 57.56 111 ALA A N 1
ATOM 869 C CA . ALA A 1 111 ? 7.604 -10.905 -17.539 1.00 57.56 111 ALA A CA 1
ATOM 870 C C . ALA A 1 111 ? 7.663 -9.367 -17.491 1.00 57.56 111 ALA A C 1
ATOM 872 O O . ALA A 1 111 ? 7.064 -8.714 -16.639 1.00 57.56 111 ALA A O 1
ATOM 873 N N . ALA A 1 112 ? 8.367 -8.778 -18.463 1.00 55.03 112 ALA A N 1
ATOM 874 C CA . ALA A 1 112 ? 8.613 -7.334 -18.578 1.00 55.03 112 ALA A CA 1
ATOM 875 C C . ALA A 1 112 ? 7.349 -6.448 -18.683 1.00 55.03 112 ALA A C 1
ATOM 877 O O . ALA A 1 112 ? 7.440 -5.229 -18.588 1.00 55.03 112 ALA A O 1
ATOM 878 N N . LYS A 1 113 ? 6.165 -7.035 -18.891 1.00 58.47 113 LYS A N 1
ATOM 879 C CA . LYS A 1 113 ? 4.907 -6.305 -19.133 1.00 58.47 113 LYS A CA 1
ATOM 880 C C . LYS A 1 113 ? 3.899 -6.381 -17.989 1.00 58.47 113 LYS A C 1
ATOM 882 O O . LYS A 1 113 ? 2.786 -5.885 -18.142 1.00 58.47 113 LYS A O 1
ATOM 887 N N . VAL A 1 114 ? 4.232 -7.057 -16.892 1.00 62.09 114 VAL A N 1
ATOM 888 C CA . VAL A 1 114 ? 3.251 -7.321 -15.837 1.00 62.09 114 VAL A CA 1
ATOM 889 C C . VAL A 1 114 ? 3.371 -6.253 -14.739 1.00 62.09 114 VAL A C 1
ATOM 891 O O . VAL A 1 114 ? 4.487 -5.935 -14.318 1.00 62.09 114 VAL A O 1
ATOM 894 N N . PRO A 1 115 ? 2.247 -5.662 -14.290 1.00 66.81 115 PRO A N 1
ATOM 895 C CA . PRO A 1 115 ? 2.252 -4.684 -13.209 1.00 66.81 115 PRO A CA 1
ATOM 896 C C . PRO A 1 115 ? 2.830 -5.279 -11.924 1.00 66.81 115 PRO A C 1
ATOM 898 O O . PRO A 1 115 ? 2.662 -6.463 -11.631 1.00 66.81 115 PRO A O 1
ATOM 901 N N . ILE A 1 116 ? 3.500 -4.434 -11.144 1.00 73.75 116 ILE A N 1
ATOM 902 C CA . ILE A 1 116 ? 3.995 -4.801 -9.819 1.00 73.75 116 ILE A CA 1
ATOM 903 C C . ILE A 1 116 ? 2.900 -4.448 -8.817 1.00 73.75 116 ILE A C 1
ATOM 905 O O . ILE A 1 116 ? 2.465 -3.295 -8.758 1.00 73.75 116 ILE A O 1
ATOM 909 N N . PHE A 1 117 ? 2.458 -5.422 -8.023 1.00 74.50 117 PHE A N 1
ATOM 910 C CA . PHE A 1 117 ? 1.478 -5.178 -6.967 1.00 74.50 117 PHE A CA 1
ATOM 911 C C . PHE A 1 117 ? 2.156 -5.147 -5.606 1.00 74.50 117 PHE A C 1
ATOM 913 O O . PHE A 1 117 ? 2.975 -5.999 -5.265 1.00 74.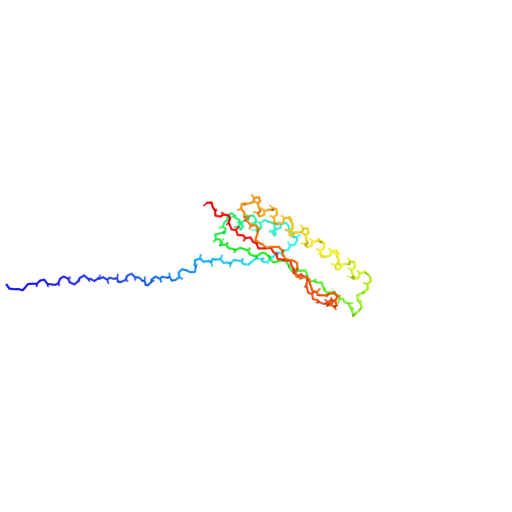50 117 PHE A O 1
ATOM 920 N N . PHE A 1 118 ? 1.743 -4.186 -4.800 1.00 79.00 118 PHE A N 1
ATOM 921 C CA . PHE A 1 118 ? 2.132 -4.041 -3.412 1.00 79.00 118 PHE A CA 1
ATOM 922 C C . PHE A 1 118 ? 0.868 -4.168 -2.576 1.00 79.00 118 PHE A C 1
ATOM 924 O O . PHE A 1 118 ? -0.107 -3.454 -2.799 1.00 79.00 118 PHE A O 1
ATOM 931 N N . MET A 1 119 ? 0.869 -5.094 -1.628 1.00 83.62 119 MET A N 1
ATOM 932 C CA . MET A 1 119 ? -0.281 -5.373 -0.784 1.00 83.62 119 MET A CA 1
ATOM 933 C C . MET A 1 119 ? 0.113 -5.261 0.684 1.00 83.62 119 MET A C 1
ATOM 935 O O . MET A 1 119 ? 1.084 -5.880 1.118 1.00 83.62 119 MET A O 1
ATOM 939 N N . LEU A 1 120 ? -0.671 -4.498 1.440 1.00 82.00 120 LEU A N 1
ATOM 940 C CA . LEU A 1 120 ? -0.597 -4.395 2.891 1.00 82.00 120 LEU A CA 1
ATOM 941 C C . LEU A 1 120 ? -1.942 -4.820 3.471 1.00 82.00 120 LEU A C 1
ATOM 943 O O . LEU A 1 120 ? -2.957 -4.169 3.240 1.00 82.00 120 LEU A O 1
ATOM 947 N N . SER A 1 121 ? -1.961 -5.902 4.236 1.00 83.81 121 SER A N 1
ATOM 948 C CA . SER A 1 121 ? -3.124 -6.285 5.023 1.00 83.81 121 SER A CA 1
ATOM 949 C C . SER A 1 121 ? -2.931 -5.880 6.471 1.00 83.81 121 SER A C 1
ATOM 951 O O . SER A 1 121 ? -1.903 -6.187 7.076 1.00 83.81 121 SER A O 1
ATOM 953 N N . VAL A 1 122 ? -3.953 -5.249 7.030 1.00 80.75 122 VAL A N 1
ATOM 954 C CA . VAL A 1 122 ? -4.006 -4.831 8.425 1.00 80.75 122 VAL A CA 1
ATOM 955 C C . VAL A 1 122 ? -5.344 -5.226 9.047 1.00 80.75 122 VAL A C 1
ATOM 957 O O . VAL A 1 122 ? -6.384 -5.213 8.386 1.00 80.75 122 VAL A O 1
ATOM 960 N N . SER A 1 123 ? -5.332 -5.540 10.333 1.00 83.88 123 SER A N 1
ATOM 961 C CA . SER A 1 123 ? -6.511 -5.851 11.137 1.00 83.88 123 SER A CA 1
ATOM 962 C C . SER A 1 123 ? -6.582 -4.911 12.337 1.00 83.88 123 SER A C 1
ATOM 964 O O . SER A 1 123 ? -5.567 -4.379 12.790 1.00 83.88 123 SER A O 1
ATOM 966 N N . GLN A 1 124 ? -7.780 -4.649 12.859 1.00 76.25 124 GLN A N 1
ATOM 967 C CA . GLN A 1 124 ? -7.886 -3.898 14.112 1.00 76.25 124 GLN A CA 1
ATOM 968 C C . GLN A 1 124 ? -7.333 -4.745 15.265 1.00 76.25 124 GLN A C 1
ATOM 970 O O . GLN A 1 124 ? -7.707 -5.912 15.413 1.00 76.25 124 GLN A O 1
ATOM 975 N N . ALA A 1 125 ? -6.458 -4.168 16.096 1.00 64.69 125 ALA A N 1
ATOM 976 C CA . ALA A 1 125 ? -6.037 -4.824 17.325 1.00 64.69 125 ALA A CA 1
ATOM 977 C C . ALA A 1 125 ? -7.254 -4.924 18.257 1.00 64.69 125 ALA A C 1
ATOM 979 O O . ALA A 1 125 ? -7.797 -3.913 18.699 1.00 64.69 125 ALA A O 1
ATOM 980 N N . ARG A 1 126 ? -7.729 -6.145 18.515 1.00 58.09 126 ARG A N 1
ATOM 981 C CA . ARG A 1 126 ? -8.767 -6.374 19.525 1.00 58.09 126 ARG A CA 1
ATOM 982 C C . ARG A 1 126 ? -8.129 -6.141 20.899 1.00 58.09 126 ARG A C 1
ATOM 984 O O . ARG A 1 126 ? -7.139 -6.802 21.207 1.00 58.09 126 ARG A O 1
ATOM 991 N N . ILE A 1 127 ? -8.661 -5.170 21.643 1.00 48.75 127 ILE A N 1
ATOM 992 C CA . ILE A 1 127 ? -8.328 -4.891 23.050 1.00 48.75 127 ILE A CA 1
ATOM 993 C C . ILE A 1 127 ? -8.994 -5.955 23.922 1.00 48.75 127 ILE A C 1
ATOM 995 O O . ILE A 1 127 ? -10.169 -6.279 23.626 1.00 48.75 127 ILE A O 1
#

InterPro domains:
  IPR006016 UspA [PF00582] (24-93)
  IPR014729 Rossmann-like alpha/beta/alpha sandwich fold [G3DSA:3.40.50.620] (10-114)

Radius of gyration: 24.53 Å; chains: 1; bounding box: 86×38×58 Å

Organism: NCBI:txid91324

pLDDT: mean 70.7, std 13.27, range [39.5, 87.94]